Protein AF-A0AAN9V093-F1 (afdb_monomer_lite)

InterPro domains:
  IPR000403 Phosphatidylinositol 3-/4-kinase, catalytic domain [PF00454] (1-113)
  IPR000403 Phosphatidylinositol 3-/4-kinase, catalytic domain [PS50290] (1-118)
  IPR039756 Type II phosphatidylinositol 4-kinase Lsb6/PI4K2 [PTHR12865] (1-109)

Secondary structure (DSSP, 8-state):
--SEEEEEE--EEPPP-----------S-----EEPPEEEEEE---TT---SS--SSTTSS--GGGGSGGGGSPPPHHHHHHHHHHHH-HHHHHHHHHHHHHHHTT-HHHHHHHTT--

Sequence (118 aa):
NDNWLIKYDQPNIQPAATSTLDGEMMDATEWNVVQLPEIRIAAIDNGLAFPFKHPDSWRAYPYHWAWLPQAKVPFSQETRELVLPQLSDMNFVQDLCDDLYHLFKQDKALTGIYLRDK

Foldseek 3Di:
DPQKDKDKDDWDFDDPDPPPDDDDDDDPPPPRPTDHIDMDMDGHDCVPDDDPDDDPDPPPDDPPCCPPPVVVDDDDPVVCVVPVVQVVDPVNVVVVVVVVVVVQVVDPVSVVVVVVVD

Structure (mmCIF, N/CA/C/O backbone):
data_AF-A0AAN9V093-F1
#
_entry.id   AF-A0AAN9V093-F1
#
loop_
_atom_site.group_PDB
_atom_site.id
_atom_site.type_symbol
_atom_site.label_atom_id
_atom_site.label_alt_id
_atom_site.label_comp_id
_atom_site.label_asym_id
_atom_site.label_entity_id
_atom_site.label_seq_id
_atom_site.pdbx_PDB_ins_code
_atom_site.Cartn_x
_atom_site.Cartn_y
_atom_site.Cartn_z
_atom_site.occupancy
_atom_site.B_iso_or_equiv
_atom_site.auth_seq_id
_atom_site.auth_comp_id
_atom_site.auth_asym_id
_atom_site.auth_atom_id
_atom_site.pdbx_PDB_model_num
ATOM 1 N N . ASN A 1 1 ? -0.386 -14.751 8.899 1.00 73.44 1 ASN A N 1
ATOM 2 C CA . ASN A 1 1 ? -0.283 -13.387 8.339 1.00 73.44 1 ASN A CA 1
ATOM 3 C C . ASN A 1 1 ? 0.914 -12.745 9.001 1.00 73.44 1 ASN A C 1
ATOM 5 O O . ASN A 1 1 ? 0.739 -12.101 10.024 1.00 73.44 1 ASN A O 1
ATOM 9 N N . ASP A 1 2 ? 2.111 -12.999 8.472 1.00 87.62 2 ASP A N 1
ATOM 10 C CA . ASP A 1 2 ? 3.333 -12.914 9.292 1.00 87.62 2 ASP A CA 1
ATOM 11 C C . ASP A 1 2 ? 4.267 -11.775 8.839 1.00 87.62 2 ASP A C 1
ATOM 13 O O . ASP A 1 2 ? 5.207 -11.421 9.541 1.00 87.62 2 ASP A O 1
ATOM 17 N N . ASN A 1 3 ? 3.953 -11.131 7.708 1.00 92.56 3 ASN A N 1
ATOM 18 C CA . ASN A 1 3 ? 4.750 -10.047 7.113 1.00 92.56 3 ASN A CA 1
ATOM 19 C C . ASN A 1 3 ? 4.295 -8.653 7.589 1.00 92.56 3 ASN A C 1
ATOM 21 O O . ASN A 1 3 ? 4.636 -7.626 7.011 1.00 92.56 3 ASN A O 1
ATOM 25 N N . TRP A 1 4 ? 3.469 -8.588 8.628 1.00 96.19 4 TRP A N 1
ATOM 26 C CA . TRP A 1 4 ? 3.081 -7.336 9.264 1.00 96.19 4 TRP A CA 1
ATOM 27 C C . TRP A 1 4 ? 2.806 -7.577 10.742 1.00 96.19 4 TRP A C 1
ATOM 29 O O . TRP A 1 4 ? 2.297 -8.624 11.136 1.00 96.19 4 TRP A O 1
ATOM 39 N N . LEU A 1 5 ? 3.173 -6.602 11.564 1.00 96.44 5 LEU A N 1
ATOM 40 C CA . LEU A 1 5 ? 3.072 -6.671 13.016 1.00 96.44 5 LEU A CA 1
ATOM 41 C C . LEU A 1 5 ? 2.020 -5.680 13.509 1.00 96.44 5 LEU A C 1
ATOM 43 O O . LEU A 1 5 ? 1.869 -4.600 12.938 1.00 96.44 5 LEU A O 1
ATOM 47 N N . ILE A 1 6 ? 1.331 -6.027 14.596 1.00 96.62 6 ILE A N 1
ATOM 48 C CA . ILE A 1 6 ? 0.463 -5.108 15.338 1.00 96.62 6 ILE A CA 1
ATOM 49 C C . ILE A 1 6 ? 1.103 -4.841 16.696 1.00 96.62 6 ILE A C 1
ATOM 51 O O . ILE A 1 6 ? 1.411 -5.775 17.435 1.00 96.62 6 ILE A O 1
ATOM 55 N N . LYS A 1 7 ? 1.242 -3.563 17.045 1.00 96.25 7 LYS A N 1
ATOM 56 C CA . LYS A 1 7 ? 1.486 -3.125 18.416 1.00 96.25 7 LYS A CA 1
ATOM 57 C C . LYS A 1 7 ? 0.174 -2.597 18.989 1.00 96.25 7 LYS A C 1
ATOM 59 O O . LYS A 1 7 ? -0.450 -1.728 18.383 1.00 96.25 7 LYS A O 1
ATOM 64 N N . TYR A 1 8 ? -0.226 -3.123 20.140 1.00 95.50 8 TYR A N 1
ATOM 65 C CA . TYR A 1 8 ? -1.400 -2.667 20.874 1.00 95.50 8 TYR A CA 1
ATOM 66 C C . TYR A 1 8 ? -0.983 -2.212 22.266 1.00 95.50 8 TYR A C 1
ATOM 68 O O . TYR A 1 8 ? -0.479 -3.011 23.055 1.00 95.50 8 TYR A O 1
ATOM 76 N N . ASP A 1 9 ? -1.200 -0.934 22.543 1.00 92.50 9 ASP A N 1
ATOM 77 C CA . ASP A 1 9 ? -0.981 -0.324 23.843 1.00 92.50 9 ASP A CA 1
ATOM 78 C C . ASP A 1 9 ? -2.348 -0.251 24.552 1.00 92.50 9 ASP A C 1
ATOM 80 O O . ASP A 1 9 ? -3.279 0.412 24.086 1.00 92.50 9 ASP A O 1
ATOM 84 N N . GLN A 1 10 ? -2.497 -1.007 25.646 1.00 88.06 10 GLN A N 1
ATOM 85 C CA . GLN A 1 10 ? -3.736 -1.060 26.429 1.00 88.06 10 GLN A CA 1
ATOM 86 C C . GLN A 1 10 ? -4.009 0.278 27.128 1.00 88.06 10 GLN A C 1
ATOM 88 O O . GLN A 1 10 ? -3.060 0.969 27.508 1.00 88.06 10 GLN A O 1
ATOM 93 N N . PRO A 1 11 ? -5.287 0.630 27.357 1.00 86.62 11 PRO A N 1
ATOM 94 C CA . PRO A 1 11 ? -5.603 1.841 28.090 1.00 86.62 11 PRO A CA 1
ATOM 95 C C . PRO A 1 11 ? -5.104 1.721 29.529 1.00 86.62 11 PRO A C 1
ATOM 97 O O . PRO A 1 11 ? -5.353 0.714 30.195 1.00 86.62 11 PRO A O 1
ATOM 100 N N . ASN A 1 12 ? -4.411 2.751 30.008 1.00 79.50 12 ASN A N 1
ATOM 101 C CA . ASN A 1 12 ? -3.905 2.810 31.373 1.00 79.50 12 ASN A CA 1
ATOM 102 C C . ASN A 1 12 ? -4.407 4.079 32.065 1.00 79.50 12 ASN A C 1
ATOM 104 O O . ASN A 1 12 ? -4.402 5.167 31.485 1.00 79.50 12 ASN A O 1
ATOM 108 N N . ILE A 1 13 ? -4.833 3.923 33.314 1.00 73.50 13 ILE A N 1
ATOM 109 C CA . ILE A 1 13 ? -5.198 5.031 34.186 1.00 73.50 13 ILE A CA 1
ATOM 110 C C . ILE A 1 13 ? -3.912 5.460 34.881 1.00 73.50 13 ILE A C 1
ATOM 112 O O . ILE A 1 13 ? -3.418 4.758 35.763 1.00 73.50 13 ILE A O 1
ATOM 116 N N . GLN A 1 14 ? -3.343 6.590 34.465 1.00 63.66 14 GLN A N 1
ATOM 117 C CA . GLN A 1 14 ? -2.211 7.156 35.188 1.00 63.66 14 GLN A CA 1
ATOM 118 C C . GLN A 1 14 ? -2.749 7.894 36.422 1.00 63.66 14 GLN A C 1
ATOM 120 O O . GLN A 1 14 ? -3.566 8.803 36.255 1.00 63.66 14 GLN A O 1
ATOM 125 N N . PRO A 1 15 ? -2.333 7.527 37.651 1.00 55.84 15 PRO A N 1
ATOM 126 C CA . PRO A 1 15 ? -2.629 8.350 38.812 1.00 55.84 15 PRO A CA 1
ATOM 127 C C . PRO A 1 15 ? -1.932 9.698 38.622 1.00 55.84 15 PRO A C 1
ATOM 129 O O . PRO A 1 15 ? -0.761 9.741 38.234 1.00 55.84 15 PRO A O 1
ATOM 132 N N . ALA A 1 16 ? -2.660 10.792 38.854 1.00 56.53 16 ALA A N 1
ATOM 133 C CA . ALA A 1 16 ? -2.106 12.135 38.784 1.00 56.53 16 ALA A CA 1
ATOM 134 C C . ALA A 1 16 ? -0.835 12.196 39.645 1.00 56.53 16 ALA A C 1
ATOM 136 O O . ALA A 1 16 ? -0.854 11.862 40.831 1.00 56.53 16 ALA A O 1
ATOM 137 N N . ALA A 1 17 ? 0.295 12.558 39.031 1.00 51.53 17 ALA A N 1
ATOM 138 C CA . ALA A 1 17 ? 1.530 12.776 39.764 1.00 51.53 17 ALA A CA 1
ATOM 139 C C . ALA A 1 17 ? 1.261 13.862 40.810 1.00 51.53 17 ALA A C 1
ATOM 141 O O . ALA A 1 17 ? 1.006 15.016 40.460 1.00 51.53 17 ALA A O 1
ATOM 142 N N . THR A 1 18 ? 1.281 13.478 42.086 1.00 45.06 18 THR A N 1
ATOM 143 C CA . THR A 1 18 ? 1.073 14.384 43.211 1.00 45.06 18 THR A CA 1
ATOM 144 C C . THR A 1 18 ? 2.222 15.385 43.207 1.00 45.06 18 THR A C 1
ATOM 146 O O . THR A 1 18 ? 3.318 15.106 43.688 1.00 45.06 18 THR A O 1
ATOM 149 N N . SER A 1 19 ? 2.001 16.547 42.596 1.00 45.91 19 SER A N 1
ATOM 150 C CA . SER A 1 19 ? 2.907 17.679 42.731 1.00 45.91 19 SER A CA 1
ATOM 151 C C . SER A 1 19 ? 2.784 18.161 44.171 1.00 45.91 19 SER A C 1
ATOM 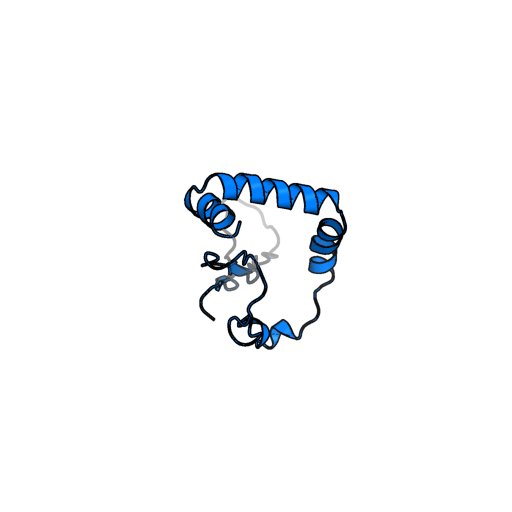153 O O . SER A 1 19 ? 1.825 18.834 44.529 1.00 45.91 19 SER A O 1
ATOM 155 N N . THR A 1 20 ? 3.723 17.758 45.026 1.00 45.47 20 THR A N 1
ATOM 156 C CA . THR A 1 20 ? 3.870 18.302 46.375 1.00 45.47 20 THR A CA 1
ATOM 157 C C . THR A 1 20 ? 4.389 19.730 46.264 1.00 45.47 20 THR A C 1
ATOM 159 O O . THR A 1 20 ? 5.600 19.942 46.271 1.00 45.47 20 THR A O 1
ATOM 162 N N . LEU A 1 21 ? 3.490 20.699 46.125 1.00 45.94 21 LEU A N 1
ATOM 163 C CA . LEU A 1 21 ? 3.765 22.102 46.413 1.00 45.94 21 LEU A CA 1
ATOM 164 C C . LEU A 1 21 ? 2.576 22.669 47.195 1.00 45.94 21 LEU A C 1
ATOM 166 O O . LEU A 1 21 ? 1.424 22.357 46.908 1.00 45.94 21 LEU A O 1
ATOM 170 N N . ASP A 1 22 ? 2.921 23.405 48.244 1.00 45.47 22 ASP A N 1
ATOM 171 C CA . ASP A 1 22 ? 2.096 23.799 49.380 1.00 45.47 22 ASP A CA 1
ATOM 172 C C . ASP A 1 22 ? 0.718 24.389 49.053 1.00 45.47 22 ASP A C 1
ATOM 174 O O . ASP A 1 22 ? 0.579 25.253 48.195 1.00 45.47 22 ASP A O 1
ATOM 178 N N . GLY A 1 23 ? -0.252 23.973 49.874 1.00 50.66 23 GLY A N 1
ATOM 179 C CA . GLY A 1 23 ? -1.294 24.824 50.449 1.00 50.66 23 GLY A CA 1
ATOM 180 C C . GLY A 1 23 ? -2.172 25.633 49.499 1.00 50.66 23 GLY A C 1
ATOM 181 O O . GLY A 1 23 ? -1.849 26.771 49.203 1.00 50.66 23 GLY A O 1
ATOM 182 N N . GLU A 1 24 ? -3.347 25.096 49.166 1.00 43.66 24 GLU A N 1
ATOM 183 C CA . GLU A 1 24 ? -4.670 25.739 49.292 1.00 43.66 24 GLU A CA 1
ATOM 184 C C . GLU A 1 24 ? -5.744 24.824 48.675 1.00 43.66 24 GLU A C 1
ATOM 186 O O . GLU A 1 24 ? -5.477 24.037 47.770 1.00 43.66 24 GLU A O 1
ATOM 191 N N . MET A 1 25 ? -6.961 24.860 49.226 1.00 51.47 25 MET A N 1
ATOM 192 C CA . MET A 1 25 ? -8.087 24.021 48.803 1.00 51.47 25 MET A CA 1
ATOM 193 C C . MET A 1 25 ? -8.458 24.288 47.333 1.00 51.47 25 MET A C 1
ATOM 195 O O . MET A 1 25 ? -9.148 25.265 47.047 1.00 51.47 25 MET A O 1
ATOM 199 N N . MET A 1 26 ? -8.068 23.404 46.410 1.00 43.69 26 MET A N 1
ATOM 200 C CA . MET A 1 26 ? -8.581 23.390 45.036 1.00 43.69 26 MET A CA 1
ATOM 201 C C . MET A 1 26 ? -9.275 22.063 44.725 1.00 43.69 26 MET A C 1
ATOM 203 O O . MET A 1 26 ? -8.663 21.002 44.690 1.00 43.69 26 MET A O 1
ATOM 207 N N . ASP A 1 27 ? -10.591 22.197 44.572 1.00 39.88 27 ASP A N 1
ATOM 208 C CA . ASP A 1 27 ? -11.530 21.440 43.746 1.00 39.88 27 ASP A CA 1
ATOM 209 C C . ASP A 1 27 ? -11.143 20.005 43.348 1.00 39.88 27 ASP A C 1
ATOM 211 O O . ASP A 1 27 ? -10.300 19.764 42.483 1.00 39.88 27 ASP A O 1
ATOM 215 N N . ALA A 1 28 ? -11.847 19.044 43.951 1.00 45.19 28 ALA A N 1
ATOM 216 C CA . ALA A 1 28 ? -11.766 17.613 43.683 1.00 45.19 28 ALA A CA 1
ATOM 217 C C . ALA A 1 28 ? -12.390 17.241 42.325 1.00 45.19 28 ALA A C 1
ATOM 219 O O . ALA A 1 28 ? -13.304 16.419 42.247 1.00 45.19 28 ALA A O 1
ATOM 220 N N . THR A 1 29 ? -11.860 17.814 41.249 1.00 48.31 29 THR A N 1
ATOM 221 C CA . THR A 1 29 ? -12.105 17.355 39.883 1.00 48.31 29 THR A CA 1
ATOM 222 C C . THR A 1 29 ? -10.791 16.872 39.268 1.00 48.31 29 THR A C 1
ATOM 224 O O . THR A 1 29 ? -10.360 17.317 38.206 1.00 48.31 29 THR A O 1
ATOM 227 N N . GLU A 1 30 ? -10.129 15.946 39.968 1.00 47.91 30 GLU A N 1
ATOM 228 C CA . GLU A 1 30 ? -8.997 15.166 39.462 1.00 47.91 30 GLU A CA 1
ATOM 229 C C . GLU A 1 30 ? -9.527 14.202 38.384 1.00 47.91 30 GLU A C 1
ATOM 231 O O . GLU A 1 30 ? -9.844 13.034 38.623 1.00 47.91 30 GLU A O 1
ATOM 236 N N . TRP A 1 31 ? -9.722 14.722 37.172 1.00 56.53 31 TRP A N 1
ATOM 237 C CA . TRP A 1 31 ? -9.984 13.901 35.999 1.00 56.53 31 TRP A CA 1
ATOM 238 C C . TRP A 1 31 ? -8.760 13.011 35.781 1.00 56.53 31 TRP A C 1
ATOM 240 O O . TRP A 1 31 ? -7.750 13.452 35.237 1.00 56.53 31 TRP A O 1
ATOM 250 N N . ASN A 1 32 ? -8.841 11.758 36.232 1.00 55.81 32 ASN A N 1
ATOM 251 C CA . ASN A 1 32 ? -7.886 10.717 35.874 1.00 55.81 32 ASN A CA 1
ATOM 252 C C . ASN A 1 32 ? -7.684 10.747 34.352 1.00 55.81 32 ASN A C 1
ATOM 254 O O . ASN A 1 32 ? -8.625 10.487 33.597 1.00 55.81 32 ASN A O 1
ATOM 258 N N . VAL A 1 33 ? -6.477 11.086 33.893 1.00 64.62 33 VAL A N 1
ATOM 259 C CA . VAL A 1 33 ? -6.158 11.082 32.464 1.00 64.62 33 VAL A CA 1
ATOM 260 C C . VAL A 1 33 ? -6.058 9.621 32.042 1.00 64.62 33 VAL A C 1
ATOM 262 O O . VAL A 1 33 ? -5.038 8.959 32.233 1.00 64.62 33 VAL A O 1
ATOM 265 N N . VAL A 1 34 ? -7.161 9.085 31.522 1.00 69.81 34 VAL A N 1
ATOM 266 C CA . VAL A 1 34 ? -7.176 7.756 30.915 1.00 69.81 34 VAL A CA 1
ATOM 267 C C . VAL A 1 34 ? -6.428 7.863 29.597 1.00 69.81 34 VAL A C 1
ATOM 269 O O . VAL A 1 34 ? -6.883 8.534 28.669 1.00 69.81 34 VAL A O 1
ATOM 272 N N . GLN A 1 35 ? -5.279 7.204 29.500 1.00 77.75 35 GLN A N 1
ATOM 273 C CA . GLN A 1 35 ? -4.609 7.058 28.219 1.00 77.75 35 GLN A CA 1
ATOM 274 C C . GLN A 1 35 ? -5.474 6.144 27.345 1.00 77.75 35 GLN A C 1
ATOM 276 O O . GLN A 1 35 ? -5.737 4.999 27.719 1.00 77.75 35 GLN A O 1
ATOM 281 N N . LEU A 1 36 ? -5.966 6.662 26.216 1.00 81.56 36 LEU A N 1
ATOM 282 C CA . LEU A 1 36 ? -6.761 5.872 25.277 1.00 81.56 36 LEU A CA 1
ATOM 283 C C . LEU A 1 36 ? -5.915 4.730 24.690 1.00 81.56 36 LEU A C 1
ATOM 285 O O . LEU A 1 36 ? -4.698 4.879 24.557 1.00 81.56 36 LEU A O 1
ATOM 289 N N . PRO A 1 37 ? -6.548 3.602 24.322 1.00 88.19 37 PRO A N 1
ATOM 290 C CA . PRO A 1 37 ? -5.843 2.524 23.647 1.00 88.19 37 PRO A CA 1
ATOM 291 C C . PRO A 1 37 ? -5.240 3.017 22.330 1.00 88.19 37 PRO A C 1
ATOM 293 O O . PRO A 1 37 ? -5.915 3.691 21.550 1.00 88.19 37 PRO A O 1
ATOM 296 N N . GLU A 1 38 ? -4.001 2.623 22.052 1.00 93.25 38 GLU A N 1
ATOM 297 C CA . GLU A 1 38 ? -3.318 2.938 20.797 1.00 93.25 38 GLU A CA 1
ATOM 298 C C . GLU A 1 38 ? -3.029 1.641 20.032 1.00 93.25 38 GLU A C 1
ATOM 300 O O . GLU A 1 38 ? -2.501 0.673 20.583 1.00 93.25 38 GLU A O 1
ATOM 305 N N . ILE A 1 39 ? -3.376 1.607 18.745 1.00 95.62 39 ILE A N 1
ATOM 306 C CA . ILE A 1 39 ? -3.085 0.482 17.851 1.00 95.62 39 ILE A CA 1
ATOM 307 C C . ILE A 1 39 ? -2.221 0.996 16.707 1.00 95.62 39 ILE A C 1
ATOM 309 O O . ILE A 1 39 ? -2.573 1.969 16.045 1.00 95.62 39 ILE A O 1
ATOM 313 N N . ARG A 1 40 ? -1.107 0.310 16.442 1.00 95.94 40 ARG A N 1
ATOM 314 C CA . ARG A 1 40 ? -0.199 0.608 15.329 1.00 95.94 40 ARG A CA 1
ATOM 315 C C . ARG A 1 40 ? 0.128 -0.648 14.539 1.00 95.94 40 ARG A C 1
ATOM 317 O O . ARG A 1 40 ? 0.247 -1.730 15.109 1.00 95.94 40 ARG A O 1
ATOM 324 N N . ILE A 1 41 ? 0.310 -0.486 13.231 1.00 96.44 41 ILE A N 1
ATOM 325 C CA . ILE A 1 41 ? 0.695 -1.558 12.308 1.00 96.44 41 ILE A CA 1
ATOM 326 C C . ILE A 1 41 ? 2.076 -1.243 11.732 1.00 96.44 41 ILE A C 1
ATOM 328 O O . ILE A 1 41 ? 2.348 -0.101 11.370 1.00 96.44 41 ILE A O 1
ATOM 332 N N . ALA A 1 42 ? 2.927 -2.259 11.615 1.00 97.31 42 ALA A N 1
ATOM 333 C CA . ALA A 1 42 ? 4.196 -2.180 10.901 1.00 97.31 42 ALA A CA 1
ATOM 334 C C . ALA A 1 42 ? 4.210 -3.194 9.750 1.00 97.31 42 ALA A C 1
ATOM 336 O O . ALA A 1 42 ? 4.072 -4.393 9.991 1.00 97.31 42 ALA A O 1
ATOM 337 N N . ALA A 1 43 ? 4.385 -2.724 8.512 1.00 96.56 43 ALA A N 1
ATOM 338 C CA . ALA A 1 43 ? 4.609 -3.581 7.348 1.00 96.56 43 ALA A CA 1
ATOM 339 C C . ALA A 1 43 ? 6.098 -3.941 7.266 1.00 96.56 43 ALA A C 1
ATOM 341 O O . ALA A 1 43 ? 6.941 -3.065 7.061 1.00 96.56 43 ALA A O 1
ATOM 342 N N . ILE A 1 44 ? 6.418 -5.218 7.455 1.00 96.31 44 ILE A N 1
ATOM 343 C CA . ILE A 1 44 ? 7.790 -5.732 7.462 1.00 96.31 44 ILE A CA 1
ATOM 344 C C . ILE A 1 44 ? 8.002 -6.658 6.263 1.00 96.31 44 ILE A C 1
ATOM 346 O O . ILE A 1 44 ? 7.052 -7.033 5.587 1.00 96.31 44 ILE A O 1
ATOM 350 N N . ASP A 1 45 ? 9.254 -7.033 6.001 1.00 94.62 45 ASP A N 1
ATOM 351 C CA . ASP A 1 45 ? 9.585 -8.023 4.966 1.00 94.62 45 ASP A CA 1
ATOM 352 C C . ASP A 1 45 ? 9.038 -7.678 3.559 1.00 94.62 45 ASP A C 1
ATOM 354 O O . ASP A 1 45 ? 8.355 -8.456 2.895 1.00 94.62 45 ASP A O 1
ATOM 358 N N . ASN A 1 46 ? 9.343 -6.462 3.089 1.00 93.62 46 ASN A N 1
ATOM 359 C CA . ASN A 1 46 ? 8.922 -5.961 1.772 1.00 93.62 46 ASN A CA 1
ATOM 360 C C . ASN A 1 46 ? 9.890 -6.354 0.631 1.00 93.62 46 ASN A C 1
ATOM 362 O O . ASN A 1 46 ? 9.835 -5.774 -0.452 1.00 93.62 46 ASN A O 1
ATOM 366 N N . GLY A 1 47 ? 10.801 -7.310 0.857 1.00 92.31 47 GLY A N 1
ATOM 367 C CA . GLY A 1 47 ? 11.896 -7.636 -0.072 1.00 92.31 47 GLY A CA 1
ATOM 368 C C . GLY A 1 47 ? 11.462 -8.274 -1.398 1.00 92.31 47 GLY A C 1
ATOM 369 O O . GLY A 1 47 ? 12.236 -8.288 -2.349 1.00 92.31 47 GLY A O 1
ATOM 370 N N . LEU A 1 48 ? 10.225 -8.776 -1.479 1.00 90.19 48 LEU A N 1
ATOM 371 C CA . LEU A 1 48 ? 9.630 -9.371 -2.686 1.00 90.19 48 LEU A CA 1
ATOM 372 C C . LEU A 1 48 ? 8.646 -8.423 -3.405 1.00 90.19 48 LEU A C 1
ATOM 374 O O . LEU A 1 48 ? 7.792 -8.872 -4.171 1.00 90.19 48 LEU A O 1
ATOM 378 N N . ALA A 1 49 ? 8.726 -7.117 -3.134 1.00 91.31 49 ALA A N 1
ATOM 379 C CA . ALA A 1 49 ? 7.950 -6.090 -3.827 1.00 91.31 49 ALA A CA 1
ATOM 380 C C . ALA A 1 49 ? 8.550 -5.7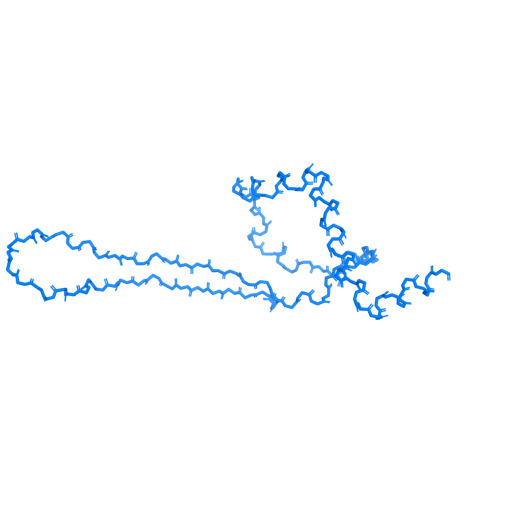35 -5.208 1.00 91.31 49 ALA A C 1
ATOM 382 O O . ALA A 1 49 ? 9.606 -6.230 -5.590 1.00 91.31 49 ALA A O 1
ATOM 383 N N . PHE A 1 50 ? 7.871 -4.856 -5.955 1.00 92.62 50 PHE A N 1
ATOM 384 C CA . PHE A 1 50 ? 8.305 -4.326 -7.263 1.00 92.62 50 PHE A CA 1
ATOM 385 C C . PHE A 1 50 ? 8.557 -5.379 -8.369 1.00 92.62 50 PHE A C 1
ATOM 387 O O . PHE A 1 50 ? 9.641 -5.421 -8.955 1.00 92.62 50 PHE A O 1
ATOM 394 N N . PRO A 1 51 ? 7.568 -6.227 -8.715 1.00 90.88 51 PRO A N 1
ATOM 395 C CA . PRO A 1 51 ? 7.713 -7.140 -9.843 1.00 90.88 51 PRO A CA 1
ATOM 396 C C . PRO A 1 51 ? 7.718 -6.374 -11.178 1.00 90.88 51 PRO A C 1
ATOM 398 O O . PRO A 1 51 ? 6.955 -5.429 -11.366 1.00 90.88 51 PRO A O 1
ATOM 401 N N . PHE A 1 52 ? 8.527 -6.817 -12.144 1.00 88.31 52 PHE A N 1
ATOM 402 C CA . PHE A 1 52 ? 8.583 -6.195 -13.478 1.00 88.31 52 PHE A CA 1
ATOM 403 C C . PHE A 1 52 ? 7.321 -6.449 -14.326 1.00 88.31 52 PHE A C 1
ATOM 405 O O . PHE A 1 52 ? 7.028 -5.698 -15.252 1.00 88.31 52 PHE A O 1
ATOM 412 N N . LYS A 1 53 ? 6.574 -7.520 -14.022 1.00 90.69 53 LYS A N 1
ATOM 413 C CA . LYS A 1 53 ? 5.272 -7.848 -14.617 1.00 90.69 53 LYS A CA 1
ATOM 414 C C . LYS A 1 53 ? 4.357 -8.485 -13.578 1.00 90.69 53 LYS A C 1
ATOM 416 O O . LYS A 1 53 ? 4.822 -9.022 -12.573 1.00 90.69 53 LYS A O 1
ATOM 421 N N . HIS A 1 54 ? 3.057 -8.504 -13.851 1.00 90.69 54 HIS A N 1
ATOM 422 C CA . HIS A 1 54 ? 2.124 -9.281 -13.038 1.00 90.69 54 HIS A CA 1
ATOM 423 C C . HIS A 1 54 ? 2.446 -10.789 -13.088 1.00 90.69 54 HIS A C 1
ATOM 425 O O . HIS A 1 54 ? 2.899 -11.279 -14.126 1.00 90.69 54 HIS A O 1
ATOM 431 N N . PRO A 1 55 ? 2.196 -11.543 -11.999 1.00 89.12 55 PRO A N 1
ATOM 432 C CA . PRO A 1 55 ? 2.340 -12.993 -12.008 1.00 89.12 55 PRO A CA 1
ATOM 433 C C . PRO A 1 55 ? 1.479 -13.655 -13.085 1.00 89.12 55 PRO A C 1
ATOM 435 O O . PRO A 1 55 ? 0.317 -13.292 -13.262 1.00 89.12 55 PRO A O 1
ATOM 438 N N . ASP A 1 56 ? 2.012 -14.693 -13.733 1.00 83.00 56 ASP A N 1
ATOM 439 C CA . ASP A 1 56 ? 1.299 -15.428 -14.790 1.00 83.00 56 ASP A CA 1
ATOM 440 C C . ASP A 1 56 ? 0.044 -16.160 -14.263 1.00 83.00 5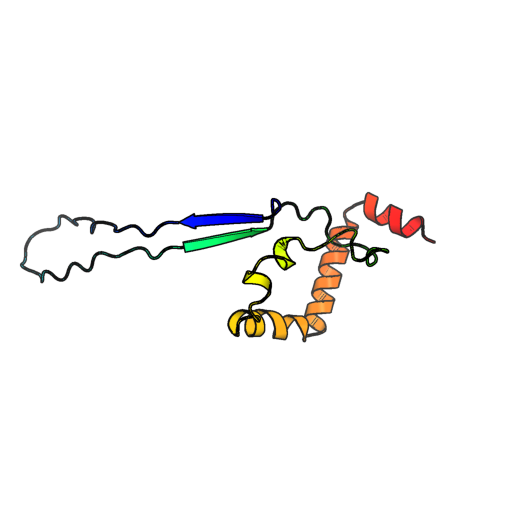6 ASP A C 1
ATOM 442 O O . ASP A 1 56 ? -0.881 -16.460 -15.014 1.00 83.00 56 ASP A O 1
ATOM 446 N N . SER A 1 57 ? -0.020 -16.419 -12.952 1.00 86.19 57 SER A N 1
ATOM 447 C CA . SER A 1 57 ? -1.198 -16.948 -12.264 1.00 86.19 57 SER A CA 1
ATOM 448 C C . SER A 1 57 ? -1.586 -16.045 -11.102 1.00 86.19 57 SER A C 1
ATOM 450 O O . SER A 1 57 ? -0.816 -15.862 -10.157 1.00 86.19 57 SER A O 1
ATOM 452 N N . TRP A 1 58 ? -2.830 -15.560 -11.114 1.00 72.50 58 TRP A N 1
ATOM 453 C CA . TRP A 1 58 ? -3.386 -14.708 -10.056 1.00 72.50 58 TRP A CA 1
ATOM 454 C C . TRP A 1 58 ? -3.415 -15.378 -8.671 1.00 72.50 58 TRP A C 1
ATOM 456 O O . TRP A 1 58 ? -3.560 -14.698 -7.660 1.00 72.50 58 TRP A O 1
ATOM 466 N N . ARG A 1 59 ? -3.267 -16.710 -8.606 1.00 76.06 59 ARG A N 1
ATOM 467 C CA . ARG A 1 59 ? -3.232 -17.474 -7.348 1.00 76.06 59 ARG A CA 1
ATOM 468 C C . ARG A 1 59 ? -1.832 -17.667 -6.770 1.00 76.06 59 ARG A C 1
ATOM 470 O O . ARG A 1 59 ? -1.730 -18.163 -5.654 1.00 76.06 59 ARG A O 1
ATOM 477 N N . ALA A 1 60 ? -0.774 -17.324 -7.504 1.00 80.31 60 ALA A N 1
ATOM 478 C CA . ALA A 1 60 ? 0.593 -17.622 -7.079 1.00 80.31 60 ALA A CA 1
ATOM 479 C C . ALA A 1 60 ? 1.097 -16.686 -5.965 1.00 80.31 60 ALA A C 1
ATOM 481 O O . ALA A 1 60 ? 1.878 -17.120 -5.127 1.00 80.31 60 ALA A O 1
ATOM 482 N N . TYR A 1 61 ? 0.620 -15.435 -5.926 1.00 87.31 61 TYR A N 1
ATOM 483 C CA . TYR A 1 61 ? 1.078 -14.417 -4.969 1.00 87.31 61 TYR A CA 1
ATOM 484 C C . TYR A 1 61 ? -0.095 -13.574 -4.441 1.00 87.31 61 TYR A C 1
ATOM 486 O O . TYR A 1 61 ? -0.247 -12.411 -4.816 1.00 87.31 61 TYR A O 1
ATOM 494 N N . PRO A 1 62 ? -0.987 -14.160 -3.624 1.00 92.56 62 PRO A N 1
ATOM 495 C CA . PRO A 1 62 ? -2.141 -13.445 -3.100 1.00 92.56 62 PRO A CA 1
ATOM 496 C C . PRO A 1 62 ? -1.753 -12.492 -1.961 1.00 92.56 62 PRO A C 1
ATOM 498 O O . PRO A 1 62 ? -0.936 -12.817 -1.100 1.00 92.56 62 PRO A O 1
ATOM 501 N N . TYR A 1 63 ? -2.431 -11.348 -1.877 1.00 93.62 63 TYR A N 1
ATOM 502 C CA . TYR A 1 63 ? -2.388 -10.504 -0.684 1.00 93.62 63 TYR A CA 1
ATOM 503 C C . TYR A 1 63 ? -3.173 -11.172 0.451 1.00 93.62 63 TYR A C 1
ATOM 505 O O . TYR A 1 63 ? -4.399 -11.091 0.493 1.00 93.62 63 TYR A O 1
ATOM 513 N N . HIS A 1 64 ? -2.489 -11.835 1.389 1.00 93.25 64 HIS A N 1
ATOM 514 C CA . HIS A 1 64 ? -3.159 -12.631 2.427 1.00 93.25 64 HIS A CA 1
ATOM 515 C C . HIS A 1 64 ? -4.144 -11.837 3.307 1.00 93.25 64 HIS A C 1
ATOM 517 O O . HIS A 1 64 ? -5.131 -12.394 3.793 1.00 93.25 64 HIS A O 1
ATOM 523 N N . TRP A 1 65 ? -3.920 -10.530 3.490 1.00 95.12 65 TRP A N 1
ATOM 524 C CA . TRP A 1 65 ? -4.837 -9.660 4.230 1.00 95.12 65 TRP A CA 1
ATOM 525 C C . TRP A 1 65 ? -6.194 -9.477 3.531 1.00 95.12 65 TRP A C 1
ATOM 527 O O . TRP A 1 65 ? -7.169 -9.155 4.205 1.00 95.12 65 TRP A O 1
ATOM 537 N N . ALA A 1 66 ? -6.305 -9.748 2.224 1.00 94.19 66 ALA A N 1
ATOM 538 C CA . ALA A 1 66 ? -7.553 -9.612 1.468 1.00 94.19 66 ALA A CA 1
ATOM 539 C C . ALA A 1 66 ? -8.653 -10.591 1.922 1.00 94.19 66 ALA A C 1
ATOM 541 O O . ALA A 1 66 ? -9.834 -10.360 1.669 1.00 94.19 66 ALA A O 1
ATOM 542 N N . TRP A 1 67 ? -8.287 -11.676 2.615 1.00 94.38 67 TRP A N 1
ATOM 543 C CA . TRP A 1 67 ? -9.247 -12.625 3.191 1.00 94.38 67 TRP A CA 1
ATOM 544 C C . TRP A 1 67 ? -9.737 -12.248 4.590 1.00 94.38 67 TRP A C 1
ATOM 546 O O . TRP A 1 67 ? -10.652 -12.891 5.109 1.00 94.38 67 TRP A O 1
ATOM 556 N N . LEU A 1 68 ? -9.161 -11.218 5.213 1.00 95.88 68 LEU A N 1
ATOM 557 C CA . LEU A 1 68 ? -9.622 -10.744 6.511 1.00 95.88 68 LEU A CA 1
ATOM 558 C C . LEU A 1 68 ? -10.963 -10.004 6.370 1.00 95.88 68 LEU A C 1
ATOM 560 O O . LEU A 1 68 ? -11.172 -9.302 5.379 1.00 95.88 68 LEU A O 1
ATOM 564 N N . PRO A 1 69 ? -11.865 -10.088 7.365 1.00 97.31 69 PRO A N 1
ATOM 565 C CA . PRO A 1 69 ? -13.111 -9.317 7.367 1.00 97.31 69 PRO A CA 1
ATOM 566 C C . PRO A 1 69 ? -12.902 -7.812 7.144 1.00 97.31 69 PRO A C 1
ATOM 568 O O . PRO A 1 69 ? -13.701 -7.175 6.464 1.00 97.31 69 PRO A O 1
ATOM 571 N N . GLN A 1 70 ? -11.799 -7.267 7.658 1.00 96.06 70 GLN A N 1
ATOM 572 C CA . GLN A 1 70 ? -11.405 -5.865 7.547 1.00 96.06 70 GLN A CA 1
ATOM 573 C C . GLN A 1 70 ? -11.239 -5.414 6.090 1.00 96.06 70 GLN A C 1
ATOM 575 O O . GLN A 1 70 ? -11.568 -4.278 5.774 1.00 96.06 70 GLN A O 1
ATOM 580 N N . ALA A 1 71 ? -10.812 -6.301 5.185 1.00 96.12 71 ALA A N 1
ATOM 581 C CA . ALA A 1 71 ? -10.648 -5.975 3.767 1.00 96.12 71 ALA A CA 1
ATOM 582 C C . ALA A 1 71 ? -11.983 -5.752 3.032 1.00 96.12 71 ALA A C 1
ATOM 584 O O . ALA A 1 71 ? -11.997 -5.246 1.914 1.00 96.12 71 ALA A O 1
ATOM 585 N N . LYS A 1 72 ? -13.113 -6.125 3.647 1.00 96.62 72 LYS A N 1
ATOM 586 C CA . LYS A 1 72 ? -14.456 -5.869 3.106 1.00 96.62 72 LYS A CA 1
ATOM 587 C C . LYS A 1 72 ? -14.978 -4.477 3.463 1.00 96.62 72 LYS A C 1
ATOM 589 O O . LYS A 1 72 ? -16.006 -4.068 2.928 1.00 96.62 72 LYS A O 1
ATOM 594 N N . VAL A 1 73 ? -14.315 -3.775 4.382 1.00 97.75 73 VAL A N 1
ATOM 595 C CA . VAL A 1 73 ? -14.687 -2.416 4.777 1.00 97.75 73 VAL A CA 1
ATOM 596 C C . VAL A 1 73 ? -14.204 -1.446 3.691 1.00 97.75 73 VAL A C 1
ATOM 598 O O . VAL A 1 73 ? -13.027 -1.493 3.330 1.00 97.75 73 VAL A O 1
ATOM 601 N N . PRO A 1 74 ? -15.073 -0.571 3.150 1.00 97.94 74 PRO A N 1
ATOM 602 C CA . PRO A 1 74 ? -14.647 0.457 2.206 1.00 97.94 74 PRO A CA 1
ATOM 603 C C . PRO A 1 74 ? -13.600 1.394 2.817 1.00 97.94 74 PRO A C 1
ATOM 605 O O . PRO A 1 74 ? -13.625 1.659 4.018 1.00 97.94 74 PRO A O 1
ATOM 608 N N . PHE A 1 75 ? -12.716 1.948 1.984 1.00 97.81 75 PHE A N 1
ATOM 609 C CA . PHE A 1 75 ? -11.744 2.945 2.437 1.00 97.81 75 PHE A CA 1
ATOM 610 C C . PHE A 1 75 ? -12.428 4.142 3.112 1.00 97.81 75 PHE A C 1
ATOM 612 O O . PHE A 1 75 ? -13.433 4.658 2.611 1.00 97.81 75 PHE A O 1
ATOM 619 N N . SER A 1 76 ? -11.852 4.599 4.228 1.00 97.94 76 SER A N 1
ATOM 620 C CA . SER A 1 76 ? -12.329 5.777 4.951 1.00 97.94 76 SER A CA 1
ATOM 621 C C . SER A 1 76 ? -12.124 7.054 4.132 1.00 97.94 76 SER A C 1
ATOM 623 O O . SER A 1 76 ? -11.312 7.104 3.203 1.00 97.94 76 SER A O 1
ATOM 625 N N . GLN A 1 77 ? -12.858 8.111 4.486 1.00 98.19 77 GLN A N 1
ATOM 626 C CA . GLN A 1 77 ? -12.664 9.432 3.888 1.00 98.19 77 GLN A CA 1
ATOM 627 C C . GLN A 1 77 ? -11.230 9.935 4.101 1.00 98.19 77 GLN A C 1
ATOM 629 O O . GLN A 1 77 ? -10.605 10.367 3.141 1.00 98.19 77 GLN A O 1
ATOM 634 N N . GLU A 1 78 ? -10.682 9.759 5.305 1.00 98.12 78 GLU A N 1
ATOM 635 C CA . GLU A 1 78 ? -9.300 10.113 5.645 1.00 98.12 78 GLU A CA 1
ATOM 636 C C . GLU A 1 78 ? -8.276 9.453 4.706 1.00 98.12 78 GLU A C 1
ATOM 638 O O . GLU A 1 78 ? -7.438 10.137 4.125 1.00 98.12 78 GLU A O 1
ATOM 643 N N . THR A 1 79 ? -8.369 8.135 4.472 1.00 97.75 79 THR A N 1
ATOM 644 C CA . THR A 1 79 ? -7.455 7.444 3.542 1.00 97.75 79 THR A CA 1
ATOM 645 C C . THR A 1 79 ? -7.602 7.968 2.115 1.00 97.75 79 THR A C 1
ATOM 647 O O . THR A 1 79 ? -6.610 8.129 1.405 1.00 97.75 79 THR A O 1
ATOM 650 N N . ARG A 1 80 ? -8.835 8.247 1.678 1.00 97.75 80 ARG A N 1
ATOM 651 C CA . ARG A 1 80 ? -9.105 8.767 0.333 1.00 97.75 80 ARG A CA 1
ATOM 652 C C . ARG A 1 80 ? -8.532 10.169 0.147 1.00 97.75 80 ARG A C 1
ATOM 654 O O . ARG A 1 80 ? -7.896 10.415 -0.870 1.00 97.75 80 ARG A O 1
ATOM 661 N N . GLU A 1 81 ? -8.737 11.058 1.109 1.00 98.00 81 GLU A N 1
ATOM 662 C CA . GLU A 1 81 ? -8.234 12.435 1.076 1.00 98.00 81 GLU A CA 1
ATOM 663 C C . GLU A 1 81 ? -6.711 12.495 1.191 1.00 98.00 81 GLU A C 1
ATOM 665 O O . GLU A 1 81 ? -6.091 13.350 0.566 1.00 98.00 81 GLU A O 1
ATOM 670 N N . LEU A 1 82 ? -6.098 11.554 1.912 1.00 97.50 82 LEU A N 1
ATOM 671 C CA . LEU A 1 82 ? -4.646 11.445 1.998 1.00 97.50 82 LEU A CA 1
ATOM 672 C C . LEU A 1 82 ? -4.021 10.942 0.687 1.00 97.50 82 LEU A C 1
ATOM 674 O O . LEU A 1 82 ? -3.026 11.494 0.224 1.00 97.50 82 LEU A O 1
ATOM 678 N N . VAL A 1 83 ? -4.575 9.879 0.093 1.00 97.19 83 VAL A N 1
ATOM 679 C CA . VAL A 1 83 ? -3.915 9.141 -1.000 1.00 97.19 83 VAL A CA 1
ATOM 680 C C . VAL A 1 83 ? -4.334 9.626 -2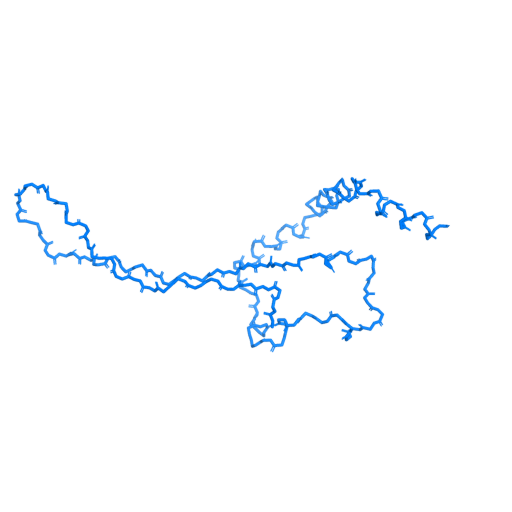.392 1.00 97.19 83 VAL A C 1
ATOM 682 O O . VAL A 1 83 ? -3.487 9.731 -3.279 1.00 97.19 83 VAL A O 1
ATOM 685 N N . LEU A 1 84 ? -5.620 9.926 -2.619 1.00 97.19 84 LEU A N 1
ATOM 686 C CA . LEU A 1 84 ? -6.123 10.232 -3.967 1.00 97.19 84 LEU A CA 1
ATOM 687 C C . LEU A 1 84 ? -5.498 11.484 -4.599 1.00 97.19 84 LEU A C 1
ATOM 689 O O . LEU A 1 84 ? -5.185 11.401 -5.788 1.00 97.19 84 LEU A O 1
ATOM 693 N N . PRO A 1 85 ? -5.291 12.612 -3.887 1.00 97.88 85 PRO A N 1
ATOM 694 C CA . PRO A 1 85 ? -4.685 13.796 -4.496 1.00 97.88 85 PRO A CA 1
ATOM 695 C C . PRO A 1 85 ? -3.273 13.527 -5.019 1.00 97.88 85 PRO A C 1
ATOM 697 O O . PRO A 1 85 ? -2.949 13.951 -6.122 1.00 97.88 85 PRO A O 1
ATOM 700 N N . GLN A 1 86 ? -2.475 12.759 -4.270 1.00 97.06 86 GLN A N 1
ATOM 701 C CA . GLN A 1 86 ? -1.109 12.395 -4.654 1.00 97.06 86 GLN A CA 1
ATOM 702 C C . GLN A 1 86 ? -1.103 11.499 -5.898 1.00 97.06 86 GLN A C 1
ATOM 704 O O . GLN A 1 86 ? -0.430 11.798 -6.875 1.00 97.06 86 GLN A O 1
ATOM 709 N N . LEU A 1 87 ? -1.913 10.432 -5.914 1.00 94.94 87 LEU A N 1
ATOM 710 C CA . LEU A 1 87 ? -1.955 9.504 -7.053 1.00 94.94 87 LEU A CA 1
ATOM 711 C C . LEU A 1 87 ? -2.618 10.087 -8.312 1.00 94.94 87 LEU A C 1
ATOM 713 O O . LEU A 1 87 ? -2.423 9.557 -9.404 1.00 94.94 87 LEU A O 1
ATOM 717 N N . SER A 1 88 ? -3.424 11.141 -8.168 1.00 96.19 88 SER A N 1
ATOM 718 C CA . SER A 1 88 ? -4.063 11.823 -9.302 1.00 96.19 88 SER A CA 1
ATOM 719 C C . SER A 1 88 ? -3.161 12.884 -9.938 1.00 96.19 88 SER A C 1
ATOM 721 O O . SER A 1 88 ? -3.433 13.310 -11.061 1.00 96.19 88 SER A O 1
ATOM 723 N N . ASP A 1 89 ? -2.103 13.315 -9.246 1.00 97.38 89 ASP A N 1
ATOM 724 C CA . ASP A 1 89 ? -1.106 14.243 -9.770 1.00 97.38 89 ASP A CA 1
ATOM 725 C C . ASP A 1 89 ? -0.013 13.483 -10.531 1.00 97.38 89 ASP A C 1
ATOM 727 O O . ASP A 1 89 ? 0.757 12.705 -9.968 1.00 97.38 89 ASP A O 1
ATOM 731 N N . MET A 1 90 ? 0.071 13.724 -11.839 1.00 96.81 90 MET A N 1
ATOM 732 C CA . MET A 1 90 ? 1.072 13.077 -12.690 1.00 96.81 90 MET A CA 1
ATOM 733 C C . MET A 1 90 ? 2.499 13.528 -12.376 1.00 96.81 90 MET A C 1
ATOM 735 O O . MET A 1 90 ? 3.422 12.761 -12.636 1.00 96.81 90 MET A O 1
ATOM 739 N N . ASN A 1 91 ? 2.693 14.718 -11.798 1.00 97.69 91 ASN A N 1
ATOM 740 C CA . ASN A 1 91 ? 4.025 15.162 -11.385 1.00 97.69 91 ASN A CA 1
ATOM 741 C C . ASN A 1 91 ? 4.515 14.327 -10.201 1.00 97.69 91 ASN A C 1
ATOM 743 O O . ASN A 1 91 ? 5.605 13.777 -10.260 1.00 97.69 91 ASN A O 1
ATOM 747 N N . PHE A 1 92 ? 3.664 14.125 -9.188 1.00 97.94 92 PHE A N 1
ATOM 748 C CA . PHE A 1 92 ? 3.982 13.259 -8.051 1.00 97.94 92 PHE A CA 1
ATOM 749 C C . PHE A 1 92 ? 4.332 11.829 -8.487 1.00 97.94 92 PHE A C 1
ATOM 751 O O . PHE A 1 92 ? 5.297 11.244 -8.001 1.00 97.94 92 PHE A O 1
ATOM 758 N N . VAL A 1 93 ? 3.558 11.255 -9.415 1.00 97.19 93 VAL A N 1
ATOM 759 C CA . VAL A 1 93 ? 3.826 9.900 -9.926 1.00 97.19 93 VAL A CA 1
ATOM 760 C C . VAL A 1 93 ? 5.153 9.846 -10.686 1.00 97.19 93 VAL A C 1
ATOM 762 O O . VAL A 1 93 ? 5.901 8.883 -10.522 1.00 97.19 93 VAL A O 1
ATOM 765 N N . GLN A 1 94 ? 5.459 10.866 -11.491 1.00 97.56 94 GLN A N 1
ATOM 766 C CA . GLN A 1 94 ? 6.727 10.955 -12.212 1.00 97.56 94 GLN A CA 1
ATOM 767 C C . GLN A 1 94 ? 7.913 11.073 -11.246 1.00 97.56 94 GLN A C 1
ATOM 769 O O . GLN A 1 94 ? 8.854 10.290 -11.362 1.00 97.56 94 GLN A O 1
ATOM 774 N N . ASP A 1 95 ? 7.826 11.961 -10.253 1.00 97.94 95 ASP A N 1
ATOM 775 C CA . ASP A 1 95 ? 8.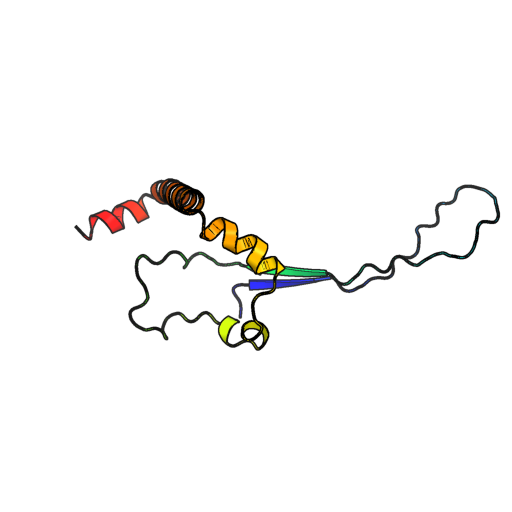856 12.141 -9.226 1.00 97.94 95 ASP A CA 1
ATOM 776 C C . ASP A 1 95 ? 9.102 10.832 -8.456 1.00 97.94 95 ASP A C 1
ATOM 778 O O . ASP A 1 95 ? 10.243 10.407 -8.282 1.00 97.94 95 ASP A O 1
ATOM 782 N N . LEU A 1 96 ? 8.033 10.115 -8.084 1.00 97.00 96 LEU A N 1
ATOM 783 C CA . LEU A 1 96 ? 8.131 8.801 -7.444 1.00 97.00 96 LEU A CA 1
ATOM 784 C C . LEU A 1 96 ? 8.837 7.765 -8.337 1.00 97.00 96 LEU A C 1
ATOM 786 O O . LEU A 1 96 ? 9.632 6.957 -7.849 1.00 97.00 96 LEU A O 1
ATOM 790 N N . CYS A 1 97 ? 8.546 7.752 -9.640 1.00 95.38 97 CYS A N 1
ATOM 791 C CA . CYS A 1 97 ? 9.220 6.870 -10.591 1.00 95.38 97 CYS A CA 1
ATOM 792 C C . CYS A 1 97 ? 10.710 7.204 -10.728 1.00 95.38 97 CYS A C 1
ATOM 794 O O . CYS A 1 97 ? 11.531 6.283 -10.771 1.00 95.38 97 CYS A O 1
ATOM 796 N N . ASP A 1 98 ? 11.059 8.487 -10.769 1.00 96.19 98 ASP A N 1
ATOM 797 C CA . ASP A 1 98 ? 12.443 8.944 -10.873 1.00 96.19 98 ASP A CA 1
ATOM 798 C C . ASP A 1 98 ? 13.235 8.614 -9.598 1.00 96.19 98 ASP A C 1
ATOM 800 O O . ASP A 1 98 ? 14.346 8.079 -9.684 1.00 96.19 98 ASP A O 1
ATOM 804 N N . ASP A 1 99 ? 12.638 8.799 -8.419 1.00 96.19 99 ASP A N 1
ATOM 805 C CA . ASP A 1 99 ? 13.215 8.394 -7.134 1.00 96.19 99 ASP A CA 1
ATOM 806 C C . ASP A 1 99 ? 13.492 6.883 -7.083 1.00 96.19 99 ASP A C 1
ATOM 808 O O . ASP A 1 99 ? 14.595 6.451 -6.726 1.00 96.19 99 ASP A O 1
ATOM 812 N N . LEU A 1 100 ? 12.521 6.058 -7.497 1.00 94.38 100 LEU A N 1
ATOM 813 C CA . LEU A 1 100 ? 12.691 4.603 -7.571 1.00 94.38 100 LEU A CA 1
ATOM 814 C C . LEU A 1 100 ? 13.773 4.205 -8.582 1.00 94.38 100 LEU A C 1
ATOM 816 O O . LEU A 1 100 ? 14.581 3.317 -8.302 1.00 94.38 100 LEU A O 1
ATOM 820 N N . TYR A 1 101 ? 13.834 4.868 -9.738 1.00 92.12 101 TYR A N 1
ATOM 821 C CA . TYR A 1 101 ? 14.877 4.635 -10.735 1.00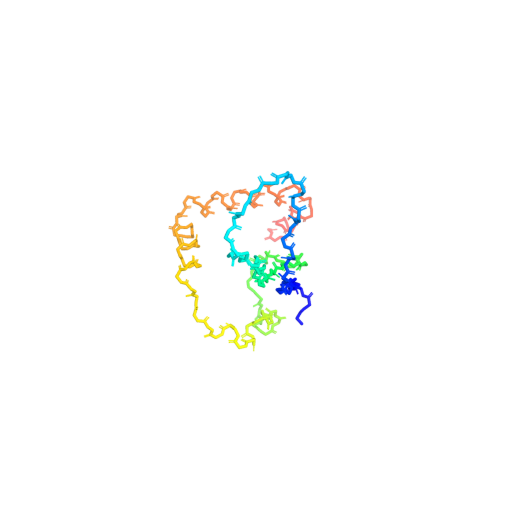 92.12 101 TYR A CA 1
ATOM 822 C C . TYR A 1 101 ? 16.269 4.953 -10.175 1.00 92.12 101 TYR A C 1
ATOM 824 O O . TYR A 1 101 ? 17.199 4.150 -10.314 1.00 92.12 101 TYR A O 1
ATOM 832 N N . HIS A 1 102 ? 16.418 6.094 -9.502 1.00 92.75 102 HIS A N 1
ATOM 833 C CA . HIS A 1 102 ? 17.673 6.494 -8.878 1.00 92.75 102 HIS A CA 1
ATOM 834 C C . HIS A 1 102 ? 18.095 5.555 -7.747 1.00 92.75 102 HIS A C 1
ATOM 836 O O . HIS A 1 102 ? 19.289 5.264 -7.630 1.00 92.75 102 HIS A O 1
ATOM 842 N N . LEU A 1 103 ? 17.145 5.044 -6.961 1.00 91.75 103 LEU A N 1
ATOM 843 C CA . LEU A 1 103 ? 17.395 4.051 -5.920 1.00 91.75 103 LEU A CA 1
ATOM 844 C C . LEU A 1 103 ? 17.863 2.715 -6.518 1.00 91.75 103 LEU A C 1
ATOM 846 O O . LEU A 1 103 ? 18.915 2.199 -6.144 1.00 91.75 103 LEU A O 1
ATOM 850 N N . PHE A 1 104 ? 17.126 2.168 -7.487 1.00 88.75 104 PHE A N 1
ATOM 851 C CA . PHE A 1 104 ? 17.412 0.853 -8.069 1.00 88.75 104 PHE A CA 1
ATOM 852 C C . PHE A 1 104 ? 18.664 0.821 -8.946 1.00 88.75 104 PHE A C 1
ATOM 854 O O . PHE A 1 104 ? 19.342 -0.204 -9.012 1.00 88.75 104 PHE A O 1
ATOM 861 N N . LYS A 1 105 ? 19.037 1.940 -9.575 1.00 87.38 105 LYS A N 1
ATOM 862 C CA . LYS A 1 105 ? 20.272 2.035 -10.369 1.00 87.38 105 LYS A CA 1
ATOM 863 C C . LYS A 1 105 ? 21.546 1.843 -9.535 1.00 87.38 105 LYS A C 1
ATOM 865 O O . LYS A 1 105 ? 22.594 1.512 -10.091 1.00 87.38 105 LYS A O 1
ATOM 870 N N . GLN A 1 106 ? 21.486 2.050 -8.220 1.00 83.00 106 GLN A N 1
ATOM 871 C CA . GLN A 1 106 ? 22.635 1.840 -7.333 1.00 83.00 106 GLN A CA 1
ATOM 872 C C . GLN A 1 106 ? 23.006 0.353 -7.207 1.00 83.00 106 GLN A C 1
ATOM 874 O O . GLN A 1 106 ? 24.152 0.036 -6.879 1.00 83.00 106 GLN A O 1
ATOM 879 N N . ASP A 1 107 ? 22.081 -0.559 -7.528 1.00 74.19 107 ASP A N 1
ATOM 880 C CA . ASP A 1 107 ? 22.311 -1.998 -7.496 1.00 74.19 107 ASP A CA 1
ATOM 881 C C . ASP A 1 107 ? 22.816 -2.536 -8.853 1.00 74.19 107 ASP A C 1
ATOM 883 O O . ASP A 1 107 ? 22.143 -2.507 -9.893 1.00 74.19 107 ASP A O 1
ATOM 887 N N . LYS A 1 108 ? 24.035 -3.092 -8.840 1.00 61.41 108 LYS A N 1
ATOM 888 C CA . LYS A 1 108 ? 24.660 -3.728 -10.012 1.00 61.41 108 LYS A CA 1
ATOM 889 C C . LYS A 1 108 ? 23.888 -4.965 -10.487 1.00 61.41 108 LYS A C 1
ATOM 891 O O . LYS A 1 108 ? 23.960 -5.286 -11.673 1.00 61.41 108 LYS A O 1
ATOM 896 N N . ALA A 1 109 ? 23.159 -5.650 -9.601 1.00 62.56 109 ALA A N 1
ATOM 897 C CA . ALA A 1 109 ? 22.380 -6.838 -9.941 1.00 62.56 109 ALA A CA 1
ATOM 898 C C . ALA A 1 109 ? 21.147 -6.496 -10.793 1.00 62.56 109 ALA A C 1
ATOM 900 O O . ALA A 1 109 ? 20.892 -7.182 -11.782 1.00 62.56 109 ALA A O 1
ATOM 901 N N . LEU A 1 110 ? 20.441 -5.400 -10.486 1.00 56.12 110 LEU A N 1
ATOM 902 C CA . LEU A 1 110 ? 19.264 -4.950 -11.244 1.00 56.12 110 LEU A CA 1
ATOM 903 C C . LEU A 1 110 ? 19.633 -4.505 -12.665 1.00 56.12 110 LEU A C 1
ATOM 905 O O . LEU A 1 110 ? 18.950 -4.859 -13.624 1.00 56.12 110 LEU A O 1
ATOM 909 N N . THR A 1 111 ? 20.774 -3.829 -12.827 1.00 54.56 111 THR A N 1
ATOM 910 C CA . THR A 1 111 ? 21.290 -3.416 -14.147 1.00 54.56 111 THR A CA 1
ATOM 911 C C . THR A 1 111 ? 21.547 -4.620 -15.074 1.00 54.56 111 THR A C 1
ATOM 913 O O . THR A 1 111 ? 21.359 -4.529 -16.286 1.00 54.56 111 THR A O 1
ATOM 916 N N . GLY A 1 112 ? 21.942 -5.771 -14.517 1.00 51.69 112 GLY A N 1
ATOM 917 C CA . GLY A 1 112 ? 22.216 -6.997 -15.272 1.00 51.69 112 GLY A CA 1
ATOM 918 C C . GLY A 1 112 ? 20.973 -7.744 -15.772 1.00 51.69 112 GLY A C 1
ATOM 919 O O . GLY A 1 112 ? 21.078 -8.469 -16.760 1.00 51.69 112 GLY A O 1
ATOM 920 N N . ILE A 1 113 ? 19.810 -7.563 -15.134 1.00 57.88 113 ILE A N 1
ATOM 921 C CA . ILE A 1 113 ? 18.538 -8.173 -15.568 1.00 57.88 113 ILE A CA 1
ATOM 922 C C . ILE A 1 113 ? 18.038 -7.462 -16.833 1.00 57.88 113 ILE A C 1
ATOM 924 O O . ILE A 1 113 ? 17.775 -8.113 -17.839 1.00 57.88 113 ILE A O 1
ATOM 928 N N . TYR A 1 114 ? 18.058 -6.124 -16.844 1.00 53.59 114 TYR A N 1
ATOM 929 C CA . TYR A 1 114 ? 17.678 -5.313 -18.012 1.00 53.59 114 TYR A CA 1
ATOM 930 C C . TYR A 1 114 ? 18.570 -5.524 -19.251 1.00 53.59 114 TYR A C 1
ATOM 932 O O . TYR A 1 114 ? 18.159 -5.192 -20.361 1.00 53.59 114 TYR A O 1
ATOM 940 N N . LEU A 1 115 ? 19.786 -6.058 -19.083 1.00 50.66 115 LEU A N 1
ATOM 941 C CA . LEU A 1 115 ? 20.704 -6.366 -20.186 1.00 50.66 115 LEU A CA 1
ATOM 942 C C . LEU A 1 115 ? 20.577 -7.799 -20.721 1.00 50.66 115 LEU A C 1
ATOM 944 O O . LEU A 1 115 ? 21.131 -8.075 -21.780 1.00 50.66 115 LEU A O 1
ATOM 948 N N . ARG A 1 116 ? 19.891 -8.711 -20.019 1.00 46.66 116 ARG A N 1
ATOM 949 C CA . ARG A 1 116 ? 19.662 -10.085 -20.511 1.00 46.66 116 ARG A CA 1
ATOM 950 C C . ARG A 1 116 ? 18.400 -10.228 -21.352 1.00 46.66 116 ARG A C 1
ATOM 952 O O . ARG A 1 116 ? 18.320 -11.175 -22.124 1.00 46.66 116 ARG A O 1
ATOM 959 N N . ASP A 1 117 ? 17.470 -9.287 -21.225 1.00 51.62 117 ASP A N 1
ATOM 960 C CA . ASP A 1 117 ? 16.208 -9.273 -21.971 1.00 51.62 117 ASP A CA 1
ATOM 961 C C . ASP A 1 117 ? 16.263 -8.381 -23.235 1.00 51.62 117 ASP A C 1
ATOM 963 O O . ASP A 1 117 ? 15.222 -7.990 -23.765 1.00 51.62 117 ASP A O 1
ATOM 967 N N . LYS A 1 118 ? 17.468 -8.052 -23.733 1.00 42.81 118 LYS A N 1
ATOM 968 C CA . LYS A 1 118 ? 17.697 -7.411 -25.041 1.00 42.81 118 LYS A CA 1
ATOM 969 C C . LYS A 1 118 ? 18.469 -8.309 -25.997 1.00 42.81 118 LYS A C 1
ATOM 971 O O . LYS A 1 118 ? 19.415 -8.981 -25.534 1.00 42.81 118 LYS A O 1
#

Organism: NCBI:txid2509291

pLDDT: mean 81.37, std 19.16, range [39.88, 98.19]

Radius of gyration: 24.84 Å; chains: 1; bounding box: 39×43×76 Å